Protein AF-A0A4Q8QTI4-F1 (afdb_monomer)

Foldseek 3Di:
DDLDDLVVQLVVLVVQLVVQQCCCCPVVVDDNVVSNVVSCCSSVVSSVVSPPPVVVVCCVVVCVVVVVVVVVVVVD

Structure (mmCIF, N/CA/C/O backbone):
data_AF-A0A4Q8QTI4-F1
#
_entry.id   AF-A0A4Q8QTI4-F1
#
loop_
_atom_site.group_PDB
_atom_site.id
_atom_site.type_symbol
_atom_site.label_atom_id
_atom_site.label_alt_id
_atom_site.label_comp_id
_atom_site.label_asym_id
_atom_site.label_entity_id
_atom_site.label_seq_id
_atom_site.pdbx_PDB_ins_code
_atom_site.Cartn_x
_atom_site.Cartn_y
_atom_site.Cartn_z
_atom_site.occupancy
_atom_site.B_iso_or_equiv
_atom_site.auth_seq_id
_atom_site.auth_comp_id
_atom_site.auth_asym_id
_atom_site.auth_atom_id
_atom_site.pdbx_PDB_model_num
ATOM 1 N N . MET A 1 1 ? -8.461 -14.826 14.182 1.00 35.78 1 MET A N 1
ATOM 2 C CA . MET A 1 1 ? -7.481 -13.912 13.555 1.00 35.78 1 MET A CA 1
ATOM 3 C C . MET A 1 1 ? -7.055 -12.876 14.578 1.00 35.78 1 MET A C 1
ATOM 5 O O . MET A 1 1 ? -7.919 -12.188 15.107 1.00 35.78 1 MET A O 1
ATOM 9 N N . ALA A 1 2 ? -5.763 -12.814 14.903 1.00 37.62 2 ALA A N 1
ATOM 10 C CA . ALA A 1 2 ? -5.222 -11.829 15.835 1.00 37.62 2 ALA A CA 1
ATOM 11 C C . ALA A 1 2 ? -5.446 -10.414 15.279 1.00 37.62 2 ALA A C 1
ATOM 13 O O . ALA A 1 2 ? -5.055 -10.123 14.150 1.00 37.62 2 ALA A O 1
ATOM 14 N N . ALA A 1 3 ? -6.110 -9.555 16.053 1.00 44.69 3 ALA A N 1
ATOM 15 C CA . ALA A 1 3 ? -6.237 -8.143 15.729 1.00 44.69 3 ALA A CA 1
ATOM 16 C C . ALA A 1 3 ? -4.832 -7.530 15.751 1.00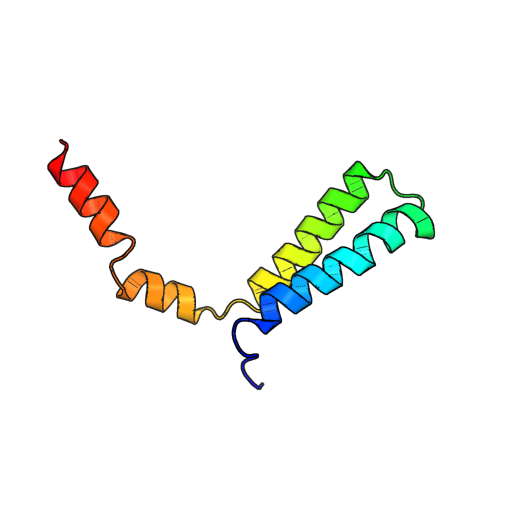 44.69 3 ALA A C 1
ATOM 18 O O . ALA A 1 3 ? -4.215 -7.438 16.812 1.00 44.69 3 ALA A O 1
ATOM 19 N N . ALA A 1 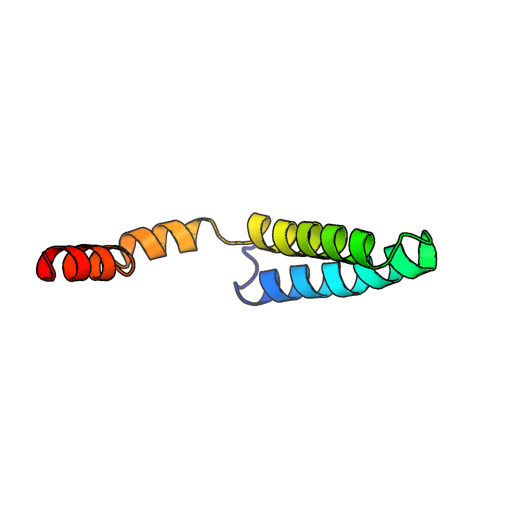4 ? -4.304 -7.170 14.580 1.00 50.25 4 ALA A N 1
ATOM 20 C CA . ALA A 1 4 ? -3.018 -6.497 14.494 1.00 50.25 4 ALA A CA 1
ATOM 21 C C . ALA A 1 4 ? -3.086 -5.199 15.324 1.00 50.25 4 ALA A C 1
ATOM 23 O O . ALA A 1 4 ? -4.047 -4.435 15.167 1.00 50.25 4 ALA A O 1
ATOM 24 N N . PRO A 1 5 ? -2.109 -4.941 16.215 1.00 54.41 5 PRO A N 1
ATOM 25 C CA . PRO A 1 5 ? -2.025 -3.697 16.967 1.00 54.41 5 PRO A CA 1
ATOM 26 C C . PRO A 1 5 ? -2.193 -2.517 16.017 1.00 54.41 5 PRO A C 1
ATOM 28 O O . PRO A 1 5 ? -1.546 -2.457 14.978 1.00 54.41 5 PRO A O 1
ATOM 31 N N . SER A 1 6 ? -3.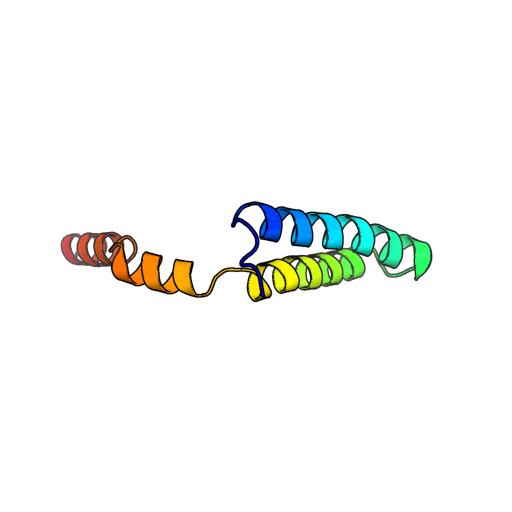084 -1.590 16.352 1.00 58.50 6 SER A N 1
ATOM 32 C CA . SER A 1 6 ? -3.596 -0.571 15.427 1.00 58.50 6 SER A CA 1
ATOM 33 C C . SER A 1 6 ? -2.559 0.381 14.791 1.00 58.50 6 SER A C 1
ATOM 35 O O . SER A 1 6 ? -2.912 1.133 13.886 1.00 58.50 6 SER A O 1
ATOM 37 N N . GLY A 1 7 ? -1.285 0.326 15.201 1.00 60.56 7 GLY A N 1
ATOM 38 C CA . GLY A 1 7 ? -0.163 0.969 14.505 1.00 60.56 7 GLY A CA 1
ATOM 39 C C . GLY A 1 7 ? 0.364 0.192 13.287 1.00 60.56 7 GLY A C 1
ATOM 40 O O . GLY A 1 7 ? 0.855 0.797 12.342 1.00 60.56 7 GLY A O 1
ATOM 41 N N . LEU A 1 8 ? 0.216 -1.136 13.253 1.00 73.56 8 LEU A N 1
ATOM 42 C CA . LEU A 1 8 ? 0.772 -1.996 12.201 1.00 73.56 8 LEU A CA 1
ATOM 43 C C . LEU A 1 8 ? -0.012 -1.942 10.887 1.00 73.56 8 LEU A C 1
ATOM 45 O O . LEU A 1 8 ? 0.583 -2.136 9.837 1.00 73.56 8 LEU A O 1
ATOM 49 N N . GLY A 1 9 ? -1.316 -1.647 10.914 1.00 76.12 9 GLY A N 1
ATOM 50 C CA . GLY A 1 9 ? -2.131 -1.584 9.692 1.00 76.12 9 GLY A CA 1
ATOM 51 C C . GLY A 1 9 ? -1.716 -0.446 8.754 1.00 76.12 9 GLY A C 1
ATOM 52 O O . GLY A 1 9 ? -1.605 -0.642 7.547 1.00 76.12 9 GLY A O 1
ATOM 53 N N . TRP A 1 10 ? -1.414 0.730 9.313 1.00 70.81 10 TRP A N 1
ATOM 54 C CA . TRP A 1 10 ? -0.916 1.867 8.534 1.00 70.81 10 TRP A CA 1
ATOM 55 C C . TRP A 1 10 ? 0.511 1.637 8.024 1.00 70.81 10 TRP A C 1
ATOM 57 O O . TRP A 1 10 ? 0.809 1.973 6.880 1.00 70.81 10 TRP A O 1
ATOM 67 N N . ILE A 1 11 ? 1.357 0.969 8.818 1.00 83.00 11 ILE A N 1
ATOM 68 C CA . ILE A 1 11 ? 2.704 0.555 8.398 1.00 83.00 11 ILE A CA 1
ATOM 69 C C . ILE A 1 11 ? 2.624 -0.477 7.269 1.00 83.00 11 ILE A C 1
ATOM 71 O O . ILE A 1 11 ? 3.335 -0.346 6.280 1.00 83.00 11 ILE A O 1
ATOM 75 N N . ALA A 1 12 ? 1.737 -1.468 7.373 1.00 83.06 12 ALA A N 1
ATOM 76 C CA . ALA A 1 12 ? 1.540 -2.484 6.344 1.00 83.06 12 ALA A CA 1
ATOM 77 C C . ALA A 1 12 ? 1.013 -1.874 5.038 1.00 83.06 12 ALA A C 1
ATOM 79 O O . ALA A 1 12 ? 1.521 -2.195 3.966 1.00 83.06 12 ALA A O 1
ATOM 80 N N . GLY A 1 13 ? 0.048 -0.952 5.116 1.00 82.38 13 GLY A N 1
ATOM 81 C CA . GLY A 1 13 ? -0.447 -0.231 3.943 1.00 82.38 13 GLY A CA 1
ATOM 82 C C . GLY A 1 13 ? 0.604 0.684 3.311 1.00 82.38 13 GLY A C 1
ATOM 83 O O . GLY A 1 13 ? 0.749 0.699 2.089 1.00 82.38 13 GLY A O 1
ATOM 84 N N . GLY A 1 14 ? 1.384 1.396 4.130 1.00 83.19 14 GLY A N 1
ATOM 85 C CA . GLY A 1 14 ? 2.500 2.223 3.667 1.00 83.19 14 GLY A CA 1
ATOM 86 C C . GLY A 1 14 ? 3.618 1.402 3.022 1.00 83.19 14 GLY A C 1
ATOM 87 O O . GLY A 1 14 ? 4.080 1.745 1.937 1.00 83.19 14 GLY A O 1
ATOM 88 N N . ALA A 1 15 ? 4.007 0.283 3.635 1.00 87.56 15 ALA A N 1
ATOM 89 C CA . ALA A 1 15 ? 5.003 -0.638 3.092 1.00 87.56 15 ALA A CA 1
ATOM 90 C C . ALA A 1 15 ? 4.529 -1.275 1.778 1.00 87.56 15 ALA A C 1
ATOM 92 O O . ALA A 1 15 ? 5.293 -1.340 0.816 1.00 87.56 15 ALA A O 1
ATOM 93 N N . ALA A 1 16 ? 3.257 -1.680 1.705 1.00 85.94 16 ALA A N 1
ATOM 94 C CA . ALA A 1 16 ? 2.667 -2.196 0.476 1.00 85.94 16 ALA A CA 1
ATOM 95 C C . ALA A 1 16 ? 2.721 -1.150 -0.647 1.00 85.94 16 ALA A C 1
ATOM 97 O O . ALA A 1 16 ? 3.189 -1.464 -1.739 1.00 85.94 16 ALA A O 1
ATOM 98 N N . ALA A 1 17 ? 2.330 0.099 -0.373 1.00 84.38 17 ALA A N 1
ATOM 99 C CA . ALA A 1 17 ? 2.400 1.187 -1.349 1.00 84.38 17 ALA A CA 1
ATOM 100 C C . ALA A 1 17 ? 3.843 1.505 -1.784 1.00 84.38 17 ALA A C 1
ATOM 102 O O . ALA A 1 17 ? 4.089 1.732 -2.969 1.00 84.38 17 ALA A O 1
ATOM 103 N N . ALA A 1 18 ? 4.800 1.473 -0.852 1.00 86.88 18 ALA A N 1
ATOM 104 C CA . ALA A 1 18 ? 6.212 1.742 -1.123 1.00 86.88 18 ALA A CA 1
ATOM 105 C C . ALA A 1 18 ? 6.866 0.691 -2.034 1.00 86.88 18 ALA A C 1
ATOM 107 O O . ALA A 1 18 ? 7.793 1.020 -2.767 1.00 86.88 18 ALA A O 1
ATOM 108 N N . ILE A 1 19 ? 6.378 -0.554 -2.012 1.00 89.56 19 ILE A N 1
ATOM 109 C CA . ILE A 1 19 ? 6.836 -1.628 -2.907 1.00 89.56 19 ILE A CA 1
ATOM 110 C C . ILE A 1 19 ? 6.059 -1.599 -4.233 1.0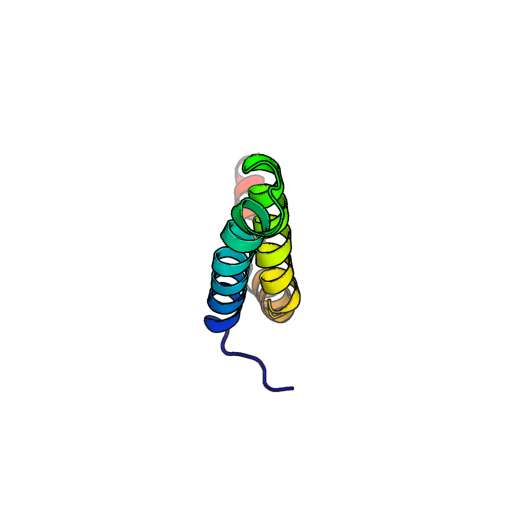0 89.56 19 ILE A C 1
ATOM 112 O O . ILE A 1 19 ? 6.647 -1.781 -5.305 1.00 89.56 19 ILE A O 1
ATOM 116 N N . LEU A 1 20 ? 4.747 -1.341 -4.190 1.00 86.56 20 LEU A N 1
ATOM 117 C CA . LEU A 1 20 ? 3.895 -1.301 -5.384 1.00 86.56 20 LEU A CA 1
ATOM 118 C C . LEU A 1 20 ? 4.291 -0.183 -6.352 1.00 86.56 20 LEU A C 1
ATOM 120 O O . LEU A 1 20 ? 4.308 -0.394 -7.561 1.00 86.56 20 LEU A O 1
ATOM 124 N N . LEU A 1 21 ? 4.637 0.995 -5.835 1.00 86.25 21 LEU A N 1
ATOM 125 C CA . LEU A 1 21 ? 4.923 2.157 -6.669 1.00 86.25 21 LEU A CA 1
ATOM 126 C C . LEU A 1 21 ? 6.127 1.955 -7.609 1.00 86.25 21 LEU A C 1
ATOM 128 O O . LEU A 1 21 ? 5.956 2.110 -8.821 1.00 86.25 21 LEU A O 1
ATOM 132 N N . PRO A 1 22 ? 7.325 1.580 -7.119 1.00 85.06 22 PRO A N 1
ATOM 133 C CA . PRO A 1 22 ? 8.463 1.318 -7.993 1.00 85.06 22 PRO A CA 1
ATOM 134 C C . PRO A 1 22 ? 8.256 0.070 -8.854 1.00 85.06 22 PRO A C 1
ATOM 136 O O . PRO A 1 22 ? 8.693 0.061 -10.002 1.00 85.06 22 PRO A O 1
ATOM 139 N N . SER A 1 23 ? 7.564 -0.963 -8.360 1.00 87.56 23 SER A N 1
ATOM 140 C CA . SER A 1 23 ? 7.302 -2.165 -9.165 1.00 87.56 23 SER A CA 1
ATOM 141 C C . SER A 1 23 ? 6.374 -1.885 -10.351 1.00 87.56 23 SER A C 1
ATOM 143 O O . SER A 1 23 ? 6.663 -2.348 -11.453 1.00 87.56 23 SER A O 1
ATOM 145 N N . LEU A 1 24 ? 5.331 -1.064 -10.188 1.00 81.94 24 LEU A N 1
ATOM 146 C CA . LEU A 1 24 ? 4.503 -0.620 -11.314 1.00 81.94 24 LEU A CA 1
ATOM 147 C C . LEU A 1 24 ? 5.262 0.328 -12.250 1.00 81.94 24 LEU A C 1
ATOM 149 O O . LEU A 1 24 ? 5.229 0.149 -13.467 1.00 81.94 24 LEU A O 1
ATOM 153 N N . ALA A 1 25 ? 5.931 1.341 -11.701 1.00 83.75 25 ALA A N 1
ATOM 154 C CA . ALA A 1 25 ? 6.569 2.370 -12.519 1.00 83.75 25 ALA A CA 1
ATOM 155 C C . ALA A 1 25 ? 7.750 1.817 -13.333 1.00 83.75 25 ALA A C 1
ATOM 157 O O . ALA A 1 25 ? 7.895 2.139 -14.508 1.00 83.75 25 ALA A O 1
ATOM 158 N N . ILE A 1 26 ? 8.580 0.970 -12.719 1.00 88.12 26 ILE A N 1
ATOM 159 C CA . ILE A 1 26 ? 9.815 0.455 -13.326 1.00 88.12 26 ILE A CA 1
ATOM 160 C C . ILE A 1 26 ? 9.592 -0.934 -13.926 1.00 88.12 26 ILE A C 1
ATOM 162 O O . ILE A 1 26 ? 10.003 -1.185 -15.053 1.00 88.12 26 ILE A O 1
ATOM 166 N N . GLY A 1 27 ? 8.934 -1.838 -13.195 1.00 89.25 27 GLY A N 1
ATOM 167 C CA . GLY A 1 27 ? 8.745 -3.225 -13.630 1.00 89.25 27 GLY A CA 1
ATOM 168 C C . GLY A 1 27 ? 7.710 -3.380 -14.744 1.00 89.25 27 GLY A C 1
ATOM 169 O O . GLY A 1 27 ? 7.912 -4.174 -15.657 1.00 89.25 27 GLY A O 1
ATOM 170 N N . VAL A 1 28 ? 6.619 -2.608 -14.690 1.00 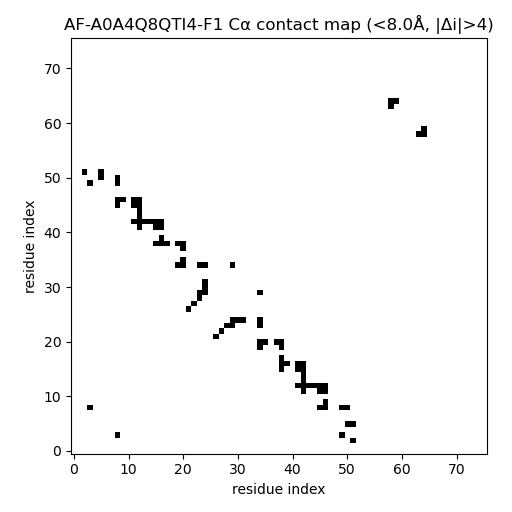86.75 28 VAL A N 1
ATOM 171 C CA . VAL A 1 28 ? 5.534 -2.654 -15.691 1.00 86.75 28 VAL A CA 1
ATOM 172 C C . VAL A 1 28 ? 5.673 -1.536 -16.737 1.00 86.75 28 VAL A C 1
ATOM 174 O O . VAL A 1 28 ? 5.019 -1.576 -17.775 1.00 86.75 28 VAL A O 1
ATOM 177 N N . GLY A 1 29 ? 6.530 -0.536 -16.494 1.00 86.06 29 GLY A N 1
ATOM 178 C CA . GLY A 1 29 ? 6.661 0.640 -17.363 1.00 86.06 29 GLY A CA 1
ATOM 179 C C . GLY A 1 29 ? 5.421 1.538 -17.337 1.00 86.06 29 GLY A C 1
ATOM 180 O O . GLY A 1 29 ? 5.161 2.283 -18.283 1.00 86.06 29 GLY A O 1
ATOM 181 N N . MET A 1 30 ? 4.617 1.444 -16.274 1.00 86.44 30 MET A N 1
ATOM 182 C CA . MET A 1 30 ? 3.397 2.229 -16.138 1.00 86.44 30 MET A CA 1
ATOM 183 C C . MET A 1 30 ? 3.742 3.712 -15.921 1.00 86.44 30 MET A C 1
ATOM 185 O O . MET A 1 30 ? 4.655 4.016 -15.148 1.00 86.44 30 MET A O 1
ATOM 189 N N . PRO A 1 31 ? 2.998 4.659 -16.527 1.00 89.75 31 PRO A N 1
ATOM 190 C CA . PRO A 1 31 ? 3.195 6.080 -16.269 1.00 89.75 31 PRO A CA 1
ATOM 191 C C . PRO A 1 31 ? 3.135 6.379 -14.771 1.00 89.75 31 PRO A C 1
ATOM 193 O O . PRO A 1 31 ? 2.200 5.954 -14.088 1.00 89.75 31 PRO A O 1
ATOM 196 N N . PHE A 1 32 ? 4.113 7.138 -14.272 1.00 83.50 32 PHE A N 1
ATOM 197 C CA . PHE A 1 32 ? 4.299 7.374 -12.837 1.00 83.50 32 PHE A CA 1
ATOM 198 C C . PHE A 1 32 ? 3.018 7.844 -12.131 1.00 83.50 32 PHE A C 1
ATOM 200 O O . PHE A 1 32 ? 2.676 7.337 -11.069 1.00 83.50 32 PHE A O 1
ATOM 207 N N . TRP A 1 33 ? 2.256 8.744 -12.757 1.00 88.06 33 TRP A N 1
ATOM 208 C CA . TRP A 1 33 ? 0.990 9.248 -12.217 1.00 88.06 33 TRP A CA 1
ATOM 209 C C . TRP A 1 33 ? -0.068 8.154 -12.014 1.00 88.06 33 TRP A C 1
ATOM 211 O O . TRP A 1 33 ? -0.792 8.172 -11.021 1.00 88.06 33 TRP A O 1
ATOM 221 N N . ILE A 1 34 ? -0.130 7.174 -12.919 1.00 86.94 34 ILE A N 1
ATOM 222 C CA . ILE A 1 34 ? -1.062 6.044 -12.824 1.00 86.94 34 ILE A CA 1
ATOM 223 C C . ILE A 1 34 ? -0.586 5.077 -11.738 1.00 86.94 34 ILE A C 1
ATOM 225 O O . ILE A 1 34 ? -1.378 4.672 -10.888 1.00 86.94 34 ILE A O 1
ATOM 229 N N . ALA A 1 35 ? 0.713 4.769 -11.706 1.00 85.44 35 ALA A N 1
ATOM 230 C CA . ALA A 1 35 ? 1.306 3.942 -10.659 1.00 85.44 35 ALA A CA 1
ATOM 231 C C . ALA A 1 35 ? 1.092 4.543 -9.259 1.00 85.44 35 ALA A C 1
ATOM 233 O O . ALA A 1 35 ? 0.815 3.811 -8.307 1.00 85.44 35 ALA A O 1
ATOM 234 N N . LEU A 1 36 ? 1.153 5.873 -9.145 1.00 86.00 36 LEU A N 1
ATOM 235 C CA . LEU A 1 36 ? 0.905 6.609 -7.909 1.00 86.00 36 LEU A CA 1
ATOM 236 C C . LEU A 1 36 ? -0.542 6.452 -7.438 1.00 86.00 36 LEU A C 1
ATOM 238 O O . LEU A 1 36 ? -0.759 6.095 -6.280 1.00 86.00 36 LEU A O 1
ATOM 242 N N . LEU A 1 37 ? -1.523 6.629 -8.327 1.00 87.50 37 LEU A N 1
ATOM 243 C CA . LEU A 1 37 ? -2.936 6.421 -7.993 1.00 87.50 37 LEU A CA 1
ATOM 244 C C . LEU A 1 37 ? -3.226 4.973 -7.583 1.00 87.50 37 LEU A C 1
ATOM 246 O O . LEU A 1 37 ? -3.894 4.746 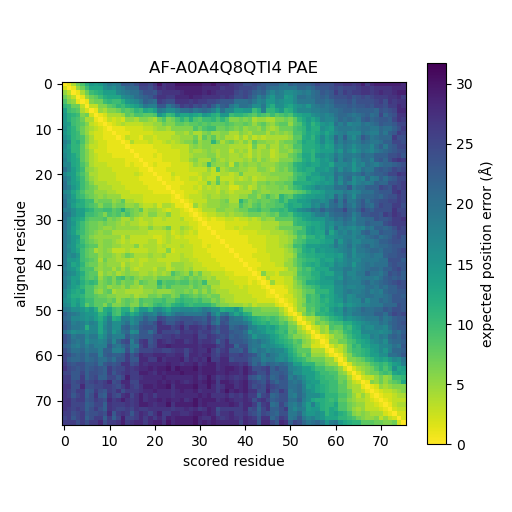-6.575 1.00 87.50 37 LEU A O 1
ATOM 250 N N . VAL A 1 38 ? -2.690 3.996 -8.318 1.00 86.88 38 VAL A N 1
ATOM 251 C CA . VAL A 1 38 ? -2.877 2.568 -8.014 1.00 86.88 38 VAL A CA 1
ATOM 252 C C . VAL A 1 38 ? -2.245 2.207 -6.671 1.00 86.88 38 VAL A C 1
ATOM 254 O O . VAL A 1 38 ? -2.869 1.522 -5.864 1.00 86.88 38 VAL A O 1
ATOM 257 N N . SER A 1 39 ? -1.045 2.710 -6.389 1.00 81.56 39 SER A N 1
ATOM 258 C CA . SER A 1 39 ? -0.351 2.448 -5.123 1.00 81.56 39 SER A CA 1
ATOM 259 C C . SER A 1 39 ? -1.054 3.111 -3.942 1.00 81.56 39 SER A C 1
ATOM 261 O O . SER A 1 39 ? -1.155 2.506 -2.876 1.00 81.56 39 SER A O 1
ATOM 263 N N . ALA A 1 40 ? -1.593 4.319 -4.131 1.00 84.31 40 ALA A N 1
ATOM 264 C CA . ALA A 1 40 ? -2.386 5.009 -3.119 1.00 84.31 40 ALA A CA 1
ATOM 265 C C . ALA A 1 40 ? -3.705 4.276 -2.827 1.00 84.31 40 ALA A C 1
ATOM 267 O O . ALA A 1 40 ? -4.065 4.110 -1.663 1.00 84.31 40 ALA A O 1
ATOM 268 N N . LEU A 1 41 ? -4.396 3.784 -3.860 1.00 86.00 41 LEU A N 1
ATOM 269 C CA . LEU A 1 41 ? -5.610 2.973 -3.718 1.00 86.00 41 LEU A CA 1
ATOM 270 C C . LEU A 1 41 ? -5.329 1.626 -3.052 1.00 86.00 41 LEU A C 1
ATOM 272 O O . LEU A 1 41 ? -6.064 1.229 -2.154 1.00 86.00 41 LEU A O 1
ATOM 276 N N . ALA A 1 42 ? -4.261 0.938 -3.453 1.00 84.69 42 ALA A N 1
ATOM 277 C CA . ALA A 1 42 ? -3.876 -0.341 -2.869 1.00 84.69 42 ALA A CA 1
ATOM 278 C C . ALA A 1 42 ? -3.441 -0.178 -1.406 1.00 84.69 42 ALA A C 1
ATOM 280 O O . ALA A 1 42 ? -3.962 -0.866 -0.530 1.00 84.69 42 ALA A O 1
ATOM 281 N N . GLY A 1 43 ? -2.551 0.776 -1.117 1.00 80.69 43 GLY A N 1
ATOM 282 C CA . GLY A 1 43 ? -2.115 1.088 0.243 1.00 80.69 43 GLY A CA 1
ATOM 283 C C . GLY A 1 43 ? -3.275 1.550 1.122 1.00 80.69 43 GLY A C 1
ATOM 284 O O . GLY A 1 43 ? -3.481 1.011 2.206 1.00 80.69 43 GLY A O 1
ATOM 285 N N . GLY A 1 44 ? -4.092 2.485 0.631 1.00 78.69 44 GLY A N 1
ATOM 286 C CA . GLY A 1 44 ? -5.287 2.968 1.323 1.00 78.69 44 GLY A CA 1
ATOM 287 C C . GLY A 1 44 ? -6.334 1.876 1.543 1.00 78.69 44 GLY A C 1
ATOM 288 O O . GLY A 1 44 ? -6.910 1.795 2.624 1.00 78.69 44 GLY A O 1
ATOM 289 N N . GLY A 1 45 ? -6.532 0.986 0.569 1.00 79.19 45 GLY A N 1
ATOM 290 C CA . GLY A 1 45 ? -7.419 -0.172 0.670 1.00 79.19 45 GLY A CA 1
ATOM 291 C C . GLY A 1 45 ? -6.947 -1.184 1.712 1.00 79.19 45 GLY A C 1
ATOM 292 O O . GLY A 1 45 ? -7.750 -1.640 2.524 1.00 79.19 45 GLY A O 1
ATOM 293 N N . VAL A 1 46 ? -5.644 -1.473 1.768 1.00 79.44 46 VAL A N 1
ATOM 294 C CA . VAL A 1 46 ? -5.045 -2.318 2.816 1.00 79.44 46 VAL A CA 1
ATOM 295 C C . VAL A 1 46 ? -5.277 -1.706 4.198 1.00 79.44 46 VAL A C 1
ATOM 297 O O . VAL A 1 46 ? -5.708 -2.409 5.115 1.00 79.44 46 VAL A O 1
ATOM 300 N N . VAL A 1 47 ? -5.081 -0.392 4.345 1.00 75.12 47 VAL A N 1
ATOM 301 C CA . VAL A 1 47 ? -5.379 0.313 5.602 1.00 75.12 47 VAL A CA 1
ATOM 302 C C . VAL A 1 47 ? -6.869 0.258 5.927 1.00 75.12 47 VAL A C 1
ATOM 304 O O . VAL A 1 47 ? -7.213 -0.009 7.071 1.00 75.12 47 VAL A O 1
ATOM 307 N N . ALA A 1 48 ? -7.756 0.468 4.955 1.00 72.56 48 ALA A N 1
ATOM 308 C CA . ALA A 1 48 ? -9.204 0.468 5.161 1.00 72.56 48 ALA A CA 1
ATOM 309 C C . ALA A 1 48 ? -9.749 -0.914 5.559 1.00 72.56 48 ALA A C 1
ATOM 311 O O . ALA A 1 48 ? -10.634 -1.004 6.408 1.00 72.56 48 ALA A O 1
ATOM 312 N N . VAL A 1 49 ? -9.204 -1.991 4.987 1.00 75.12 49 VAL A N 1
ATOM 313 C CA . VAL A 1 49 ? -9.572 -3.373 5.330 1.00 75.12 49 VAL A CA 1
ATOM 314 C C . VAL A 1 49 ? -9.029 -3.767 6.705 1.00 75.12 49 VAL A C 1
ATOM 316 O O . VAL A 1 49 ? -9.722 -4.443 7.465 1.00 75.12 49 VAL A O 1
ATOM 319 N N . MET A 1 50 ? -7.809 -3.339 7.049 1.00 67.62 50 MET A N 1
ATOM 320 C CA . MET A 1 50 ? -7.211 -3.616 8.360 1.00 67.62 50 MET A CA 1
ATOM 321 C C . MET A 1 50 ? -7.663 -2.657 9.463 1.00 67.62 50 MET A C 1
ATOM 323 O O . MET A 1 50 ? -7.463 -2.957 10.643 1.00 67.62 50 MET A O 1
ATOM 327 N N . ALA A 1 51 ? -8.258 -1.514 9.115 1.00 64.50 51 ALA A N 1
ATOM 328 C CA . ALA A 1 51 ? -8.800 -0.576 10.080 1.00 64.50 51 ALA A CA 1
ATOM 329 C C . ALA A 1 51 ? -9.855 -1.307 10.922 1.00 64.50 51 ALA A C 1
ATOM 331 O O . ALA A 1 51 ? -10.848 -1.805 10.381 1.00 64.50 51 ALA A O 1
ATOM 332 N N . PRO A 1 52 ? -9.676 -1.398 12.253 1.00 56.00 52 PRO A N 1
ATOM 333 C CA . PRO A 1 52 ? -10.665 -2.041 13.092 1.00 56.00 52 PRO A CA 1
ATOM 334 C C . PRO A 1 52 ? -11.962 -1.248 12.954 1.00 56.00 52 PRO A C 1
ATOM 336 O O . PRO A 1 52 ? -12.018 -0.093 13.376 1.00 56.00 52 PRO A O 1
ATOM 339 N N . ARG A 1 53 ? -13.023 -1.863 12.413 1.00 58.56 53 ARG A N 1
ATOM 340 C CA . ARG A 1 53 ? -14.381 -1.277 12.371 1.00 58.56 53 ARG A CA 1
ATOM 341 C C . ARG A 1 53 ? -14.819 -0.707 13.732 1.00 58.56 5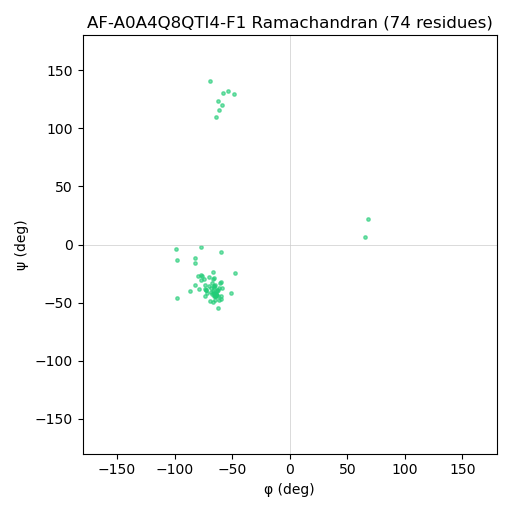3 ARG A C 1
ATOM 343 O O . ARG A 1 53 ? -15.620 0.218 13.788 1.00 58.56 53 ARG A O 1
ATOM 350 N N . ARG A 1 54 ? -14.238 -1.212 14.829 1.00 52.41 54 ARG A N 1
ATOM 351 C CA . ARG A 1 54 ? -14.401 -0.695 16.193 1.00 52.41 54 ARG A CA 1
ATOM 352 C C . ARG A 1 54 ? -13.957 0.755 16.392 1.00 52.41 54 ARG A C 1
ATOM 354 O O . ARG A 1 54 ? -14.622 1.418 17.165 1.00 52.41 54 ARG A O 1
ATOM 361 N N . ARG A 1 55 ? -12.941 1.285 15.694 1.00 53.97 55 ARG A N 1
ATOM 362 C CA . ARG A 1 55 ? -12.572 2.710 15.831 1.00 53.97 55 ARG A CA 1
ATOM 363 C C . ARG A 1 55 ? -13.660 3.647 15.303 1.00 53.97 55 ARG A C 1
ATOM 365 O O . ARG A 1 55 ? -13.795 4.738 15.831 1.00 53.97 55 ARG A O 1
ATOM 372 N N . PHE A 1 56 ? -14.454 3.228 14.313 1.00 55.59 56 PHE A N 1
ATOM 373 C CA . PHE A 1 56 ? -15.632 3.989 13.879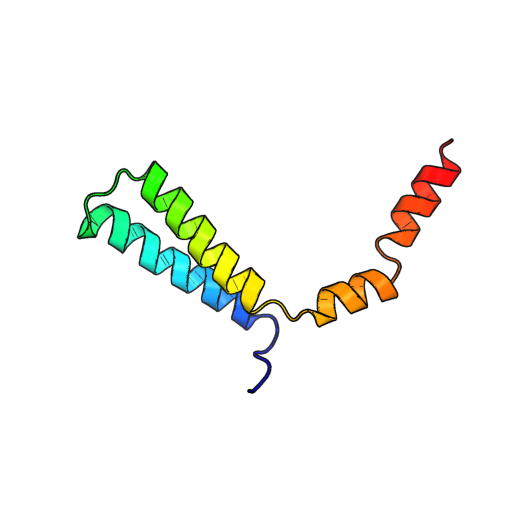 1.00 55.59 56 PHE A CA 1
ATOM 374 C C . PHE A 1 56 ? -16.766 3.910 14.904 1.00 55.59 56 PHE A C 1
ATOM 376 O O . PHE A 1 56 ? -17.376 4.929 15.191 1.00 55.59 56 PHE A O 1
ATOM 383 N N . ALA A 1 57 ? -16.987 2.746 15.523 1.00 53.47 57 ALA A N 1
ATOM 384 C CA . ALA A 1 57 ? -17.946 2.608 16.622 1.00 53.47 57 ALA A CA 1
ATOM 385 C C . ALA A 1 57 ? -17.521 3.391 17.884 1.00 53.47 57 ALA A C 1
ATOM 387 O O . ALA A 1 57 ? -18.362 3.959 18.568 1.00 53.47 57 ALA A O 1
ATOM 388 N N . GLU A 1 58 ? -16.220 3.467 18.173 1.00 54.00 58 GLU A N 1
ATOM 389 C CA . GLU A 1 58 ? -15.660 4.303 19.241 1.00 54.00 58 GLU A CA 1
ATOM 390 C C . GLU A 1 58 ? -15.667 5.790 18.882 1.00 54.00 58 GLU A C 1
ATOM 392 O O . GLU A 1 58 ? -15.898 6.595 19.763 1.00 54.00 58 GLU A O 1
ATOM 397 N N . LEU A 1 59 ? -15.470 6.189 17.620 1.00 52.84 59 LEU A N 1
ATOM 398 C CA . LEU A 1 59 ? -15.630 7.585 17.174 1.00 52.84 59 LEU A CA 1
ATOM 399 C C . LEU A 1 59 ? -17.088 8.064 17.273 1.00 52.84 59 LEU A C 1
ATOM 401 O O . LEU A 1 59 ? -17.321 9.225 17.614 1.00 52.84 59 LEU A O 1
ATOM 405 N N . ASP A 1 60 ? -18.044 7.172 17.011 1.00 54.19 60 ASP A N 1
ATOM 406 C CA . ASP A 1 60 ? -19.484 7.413 17.168 1.00 54.19 60 ASP A CA 1
ATOM 407 C C . ASP A 1 60 ? -19.877 7.468 18.661 1.00 54.19 60 ASP A C 1
ATOM 409 O O . ASP A 1 60 ? -20.578 8.378 19.105 1.00 54.19 60 ASP A O 1
ATOM 413 N N . ALA A 1 61 ? -19.317 6.571 19.485 1.00 51.69 61 ALA A N 1
ATOM 414 C CA . ALA A 1 61 ? -19.524 6.554 20.937 1.00 51.69 61 ALA A CA 1
ATOM 415 C C . ALA A 1 61 ? -18.760 7.660 21.700 1.00 51.69 61 ALA A C 1
ATOM 417 O O . ALA A 1 61 ? -19.225 8.130 22.735 1.00 51.69 61 ALA A O 1
ATOM 418 N N . SER A 1 62 ? -17.605 8.108 21.200 1.00 53.59 62 SER A N 1
ATOM 419 C CA . SER A 1 62 ? -16.721 9.093 21.847 1.00 53.59 62 SER A CA 1
ATOM 420 C C . SER A 1 62 ? -17.227 10.531 21.709 1.00 53.59 62 SER A C 1
ATOM 422 O O . SER A 1 62 ? -16.580 11.449 22.212 1.00 53.59 62 SER A O 1
ATOM 424 N N . GLY A 1 63 ? -18.343 10.781 21.016 1.00 53.28 63 GLY A N 1
ATOM 425 C CA . GLY A 1 63 ? -18.934 12.121 20.942 1.00 53.28 63 GLY A CA 1
ATOM 426 C C . GLY A 1 63 ? -18.076 13.166 20.211 1.00 53.28 63 GLY A C 1
ATOM 427 O O . GLY A 1 63 ? -18.460 14.332 20.159 1.00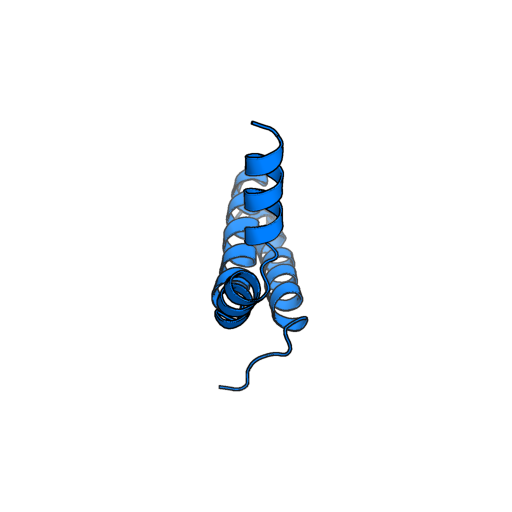 53.28 63 GLY A O 1
ATOM 428 N N . ALA A 1 64 ? -16.956 12.778 19.587 1.00 55.41 64 ALA A N 1
ATOM 429 C CA . ALA A 1 64 ? -16.071 13.686 18.850 1.00 55.41 64 ALA A CA 1
ATOM 430 C C . ALA A 1 64 ? -16.743 14.274 17.590 1.00 55.41 64 ALA A C 1
ATOM 432 O O . ALA A 1 64 ? -16.378 15.360 17.134 1.00 55.41 64 ALA A O 1
ATOM 433 N N . ALA A 1 65 ? -17.752 13.580 17.050 1.00 54.09 65 ALA A N 1
ATOM 434 C CA . ALA A 1 65 ? -18.656 14.111 16.030 1.00 54.09 65 ALA A CA 1
ATOM 435 C C . ALA A 1 65 ? -19.789 14.957 16.640 1.00 54.09 65 ALA A C 1
ATOM 437 O O . ALA A 1 65 ? -20.166 15.980 16.073 1.00 54.09 65 ALA A O 1
ATOM 438 N N . ARG A 1 66 ? -20.286 14.586 17.828 1.00 54.22 66 ARG A N 1
ATOM 439 C CA . ARG A 1 66 ? -21.386 15.284 18.506 1.00 54.22 66 ARG A CA 1
ATOM 440 C C . ARG A 1 66 ? -20.982 16.675 18.983 1.00 54.22 66 ARG A C 1
ATOM 442 O O . ARG A 1 66 ? -21.726 17.610 18.738 1.00 54.22 66 ARG A O 1
ATOM 449 N N . GLY A 1 67 ? -19.772 16.844 19.522 1.00 58.00 67 GLY A N 1
ATOM 450 C CA . GLY A 1 67 ? -19.256 18.161 19.915 1.00 58.00 67 GLY A CA 1
ATOM 451 C C . GLY A 1 67 ? -19.144 19.148 18.749 1.00 58.00 67 GLY A C 1
ATOM 452 O O . GLY A 1 67 ? -19.395 20.332 18.924 1.00 58.00 67 GLY A O 1
ATOM 453 N N . ARG A 1 68 ? -18.847 18.669 17.532 1.00 59.50 68 ARG A N 1
ATOM 454 C CA . ARG A 1 68 ? -18.772 19.523 16.333 1.00 59.50 68 ARG A CA 1
ATOM 455 C C . ARG A 1 68 ? -20.152 19.902 15.782 1.00 59.50 68 ARG A C 1
ATOM 457 O O . ARG A 1 68 ? -20.298 20.978 15.218 1.00 59.50 68 ARG A O 1
ATOM 464 N N . ILE A 1 69 ? -21.149 19.033 15.962 1.00 59.69 69 ILE A N 1
ATOM 465 C CA . ILE A 1 69 ? -22.544 19.280 15.563 1.00 59.69 69 ILE A CA 1
ATOM 466 C C . ILE A 1 69 ? -23.252 20.177 16.591 1.00 59.69 69 ILE A C 1
ATOM 468 O O . ILE A 1 69 ? -24.001 21.066 16.202 1.00 59.69 69 ILE A O 1
ATOM 472 N N . GLU A 1 70 ? -22.982 20.000 17.887 1.00 58.00 70 GLU A N 1
ATOM 473 C CA . GLU A 1 70 ? -23.490 20.862 18.965 1.00 58.00 70 GLU A CA 1
ATOM 474 C C . GLU A 1 70 ? -22.917 22.286 18.837 1.00 58.00 70 GLU A C 1
ATOM 476 O O . GLU A 1 70 ? -23.676 23.247 18.867 1.00 58.00 70 GLU A O 1
ATOM 481 N N . PHE A 1 71 ? -21.611 22.417 18.562 1.00 60.62 71 PHE A N 1
ATOM 482 C CA . PHE A 1 71 ? -20.952 23.711 18.332 1.00 60.62 71 PHE A CA 1
ATOM 483 C C . PHE A 1 71 ? -21.468 24.425 17.073 1.00 60.62 71 PHE A C 1
ATOM 485 O O . PHE A 1 71 ? -21.602 25.643 17.057 1.00 60.62 71 PHE A O 1
ATOM 492 N N . ALA A 1 72 ? -21.807 23.677 16.017 1.00 58.81 72 ALA A N 1
ATOM 493 C CA . ALA A 1 72 ? -22.459 24.242 14.836 1.00 58.81 72 ALA A CA 1
ATOM 494 C C . ALA A 1 72 ? -23.915 24.668 15.109 1.00 58.81 72 ALA A C 1
ATOM 496 O O . ALA A 1 72 ? -24.405 25.588 14.460 1.00 58.81 72 ALA A O 1
ATOM 497 N N . ARG A 1 73 ? -24.599 24.026 16.067 1.00 56.09 73 ARG A N 1
ATOM 498 C CA . ARG A 1 73 ? -25.960 24.391 16.492 1.00 56.09 73 ARG A CA 1
ATOM 499 C C . ARG A 1 73 ? -25.988 25.620 17.404 1.00 56.09 73 ARG A C 1
ATOM 501 O O . ARG A 1 73 ? -26.999 26.297 17.441 1.00 56.09 73 ARG A O 1
ATOM 508 N N . GLU A 1 74 ? -24.910 25.899 18.129 1.00 53.84 74 GLU A N 1
ATOM 509 C CA . GLU A 1 74 ? -24.779 27.075 19.008 1.00 53.84 74 GLU A CA 1
ATOM 510 C C . GLU A 1 74 ? -24.380 28.358 18.248 1.00 53.84 74 GLU A C 1
ATOM 512 O O . GLU A 1 74 ? -24.433 29.453 18.800 1.00 53.84 74 GLU A O 1
ATOM 517 N N . LEU A 1 75 ? -23.982 28.221 16.977 1.00 57.84 75 LEU A N 1
ATOM 518 C CA . LEU A 1 75 ? -23.555 29.307 16.083 1.00 57.84 75 LEU A CA 1
ATOM 519 C C . LEU A 1 75 ? -24.652 29.791 15.111 1.00 57.84 75 LEU A C 1
ATOM 521 O O . LEU A 1 75 ? -24.405 30.733 14.356 1.00 57.84 75 LEU A O 1
ATOM 525 N N . LEU A 1 76 ? -25.828 29.150 15.119 1.00 49.62 76 LEU A N 1
ATOM 526 C CA . LEU A 1 76 ? -27.053 29.558 14.414 1.00 49.62 76 LEU A CA 1
ATOM 527 C C . LEU A 1 76 ? -28.091 30.058 15.421 1.00 49.62 76 LEU A C 1
ATOM 529 O O . LEU A 1 76 ? -28.815 31.012 15.061 1.00 49.62 76 LEU A O 1
#

Sequence (76 aa):
MAAAPSGLGWIAGGAAAAILLPSLAIGVGMPFWIALLVSALAGGGVVAVMAPRRRFAELDASGAARGRIEFARELL

Mean predicted aligned error: 13.65 Å

pLDDT: mean 70.59, std 15.31, range [35.78, 89.75]

Nearest PDB structures (foldseek):
  8b6h-assembly1_EG  TM=6.887E-01  e=1.749E+00  Tetrahymena thermophila SB210

Secondary structure (DSSP, 8-state):
-----TTHHHHHHHHHHHHHHHIIIIIS---HHHHHHHHHHHHHHHHHHHS-HHHHHHHHHTTTTHHHHHHHHS--

Radius of gyration: 18.03 Å; Cα contacts (8 Å, |Δi|>4): 48; chains: 1; bounding box: 37×44×39 Å

Solvent-accessible surface area (backbone atoms only — not comparable to full-atom values): 4194 Å² total; per-residue (Å²): 131,84,80,71,60,83,69,50,34,55,50,51,12,50,52,49,21,66,53,43,29,55,45,34,32,65,73,69,63,37,59,60,72,57,22,48,53,52,18,50,50,51,15,49,45,47,26,61,71,57,46,61,70,59,59,56,55,46,46,66,70,64,38,69,60,51,58,57,53,51,54,56,60,74,75,110